Protein AF-A0AAW8TJE7-F1 (afdb_monomer_lite)

Structure (mmCIF, N/CA/C/O backbone):
data_AF-A0AAW8TJE7-F1
#
_entry.id   AF-A0AAW8TJE7-F1
#
loop_
_atom_site.group_PDB
_atom_site.id
_atom_site.type_symbol
_atom_site.label_atom_id
_atom_site.label_alt_id
_atom_site.label_comp_id
_atom_site.label_asym_id
_atom_site.label_entity_id
_atom_site.label_seq_id
_atom_site.pdbx_PDB_ins_code
_atom_site.Cartn_x
_atom_site.Cartn_y
_atom_site.Cartn_z
_atom_site.occupancy
_atom_site.B_iso_or_equiv
_atom_site.auth_seq_id
_atom_site.auth_comp_id
_atom_site.auth_asym_id
_atom_site.auth_atom_id
_atom_site.pdbx_PDB_model_num
ATOM 1 N N . MET A 1 1 ? 30.292 19.408 12.945 1.00 37.91 1 MET A N 1
ATOM 2 C CA . MET A 1 1 ? 29.444 20.074 11.935 1.00 37.91 1 MET A CA 1
ATOM 3 C C . MET A 1 1 ? 28.343 19.101 11.570 1.00 37.91 1 MET A C 1
ATOM 5 O O . MET A 1 1 ? 28.595 18.138 10.856 1.00 37.91 1 MET A O 1
ATOM 9 N N . GLU A 1 2 ? 27.172 19.280 12.169 1.00 44.97 2 GLU A N 1
ATOM 10 C CA . GLU A 1 2 ? 25.980 18.479 11.890 1.00 44.97 2 GLU A CA 1
ATOM 11 C C . GLU A 1 2 ? 25.407 18.961 10.555 1.00 44.97 2 GLU A C 1
ATOM 13 O O . GLU A 1 2 ? 24.786 20.016 10.472 1.00 44.97 2 GLU A O 1
ATOM 18 N N . ASN A 1 3 ? 25.696 18.240 9.470 1.00 52.19 3 ASN A N 1
ATOM 19 C CA . ASN A 1 3 ? 25.012 18.479 8.205 1.00 52.19 3 ASN A CA 1
ATOM 20 C C . ASN A 1 3 ? 23.610 17.880 8.322 1.00 52.19 3 ASN A C 1
ATOM 22 O O . ASN A 1 3 ? 23.381 16.731 7.936 1.00 52.19 3 ASN A O 1
ATOM 26 N N . GLU A 1 4 ? 22.672 18.661 8.856 1.00 53.56 4 GLU A N 1
ATOM 27 C CA . GLU A 1 4 ? 21.247 18.433 8.642 1.00 53.56 4 GLU A CA 1
ATOM 28 C C . GLU A 1 4 ? 20.985 18.540 7.134 1.00 53.56 4 GLU A C 1
ATOM 30 O O . GLU A 1 4 ? 20.702 19.610 6.595 1.00 53.56 4 GLU A O 1
ATOM 35 N N . ASN A 1 5 ? 21.122 17.424 6.416 1.00 59.25 5 ASN A N 1
ATOM 36 C CA . ASN A 1 5 ? 20.668 17.314 5.037 1.00 59.25 5 ASN A CA 1
ATOM 37 C C . ASN A 1 5 ? 19.139 17.399 5.051 1.00 59.25 5 ASN A C 1
ATOM 39 O O . ASN A 1 5 ? 18.444 16.378 5.049 1.00 59.25 5 ASN A O 1
ATOM 43 N N . ARG A 1 6 ? 18.611 18.628 5.100 1.00 58.94 6 ARG A N 1
ATOM 44 C CA . ARG A 1 6 ? 17.198 18.915 4.867 1.00 58.94 6 ARG A CA 1
ATOM 45 C C . ARG A 1 6 ? 16.852 18.311 3.521 1.00 58.94 6 ARG A C 1
ATOM 47 O O . ARG A 1 6 ? 17.307 18.764 2.476 1.00 58.94 6 ARG A O 1
ATOM 54 N N . THR A 1 7 ? 16.102 17.220 3.572 1.00 62.69 7 THR A N 1
ATOM 55 C CA . THR A 1 7 ? 15.597 16.590 2.367 1.0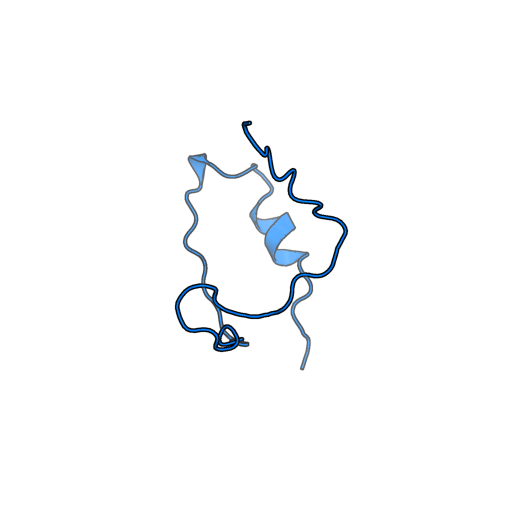0 62.69 7 THR A CA 1
ATOM 56 C C . THR A 1 7 ? 14.655 17.580 1.703 1.00 62.69 7 THR A C 1
ATOM 58 O O . THR A 1 7 ? 13.568 17.840 2.215 1.00 62.69 7 THR A O 1
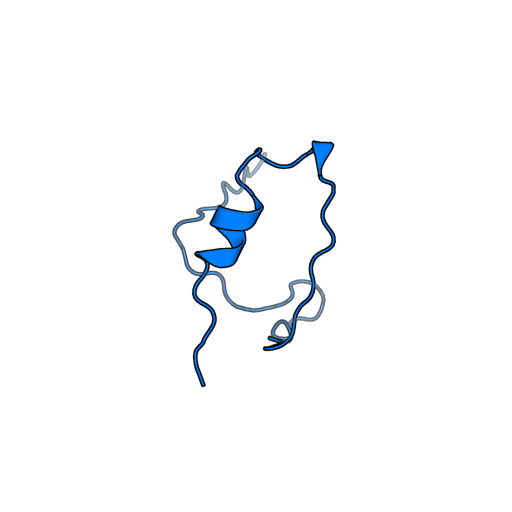ATOM 61 N N . ASP A 1 8 ? 15.075 18.117 0.565 1.00 69.25 8 ASP A N 1
ATOM 62 C CA . ASP A 1 8 ? 14.185 18.842 -0.320 1.00 69.25 8 ASP A CA 1
ATOM 63 C C . ASP A 1 8 ? 13.260 17.833 -1.014 1.00 69.25 8 ASP A C 1
ATOM 65 O 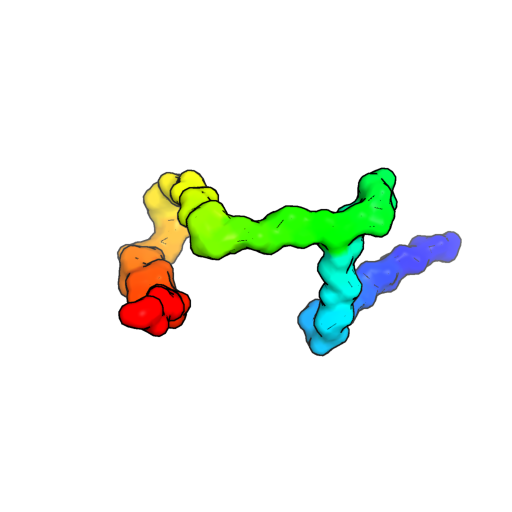O . ASP A 1 8 ? 13.686 17.028 -1.847 1.00 69.25 8 ASP A O 1
ATOM 69 N N . TRP A 1 9 ? 11.991 17.838 -0.611 1.00 65.81 9 TRP A N 1
ATOM 70 C CA . TRP A 1 9 ? 10.956 16.959 -1.154 1.00 65.81 9 TRP A CA 1
ATOM 71 C C . TRP A 1 9 ? 10.409 17.436 -2.504 1.00 65.81 9 TRP A C 1
ATOM 73 O O . TRP A 1 9 ? 9.638 16.708 -3.127 1.00 65.81 9 TRP A O 1
ATOM 83 N N . THR A 1 10 ? 10.808 18.624 -2.971 1.00 72.06 10 THR A N 1
ATOM 84 C CA . THR A 1 10 ? 10.370 19.178 -4.262 1.00 72.06 10 THR A CA 1
ATOM 85 C C . THR A 1 10 ? 11.182 18.645 -5.444 1.00 72.06 10 THR A C 1
ATOM 87 O O . THR A 1 10 ? 10.715 18.681 -6.582 1.00 72.06 10 THR A O 1
ATOM 90 N N . LEU A 1 11 ? 12.374 18.088 -5.192 1.00 73.38 11 LEU A N 1
ATOM 91 C CA . LEU A 1 11 ? 13.245 17.558 -6.237 1.00 73.38 11 LEU A CA 1
ATOM 92 C C . LEU A 1 11 ? 12.943 16.082 -6.555 1.00 73.38 11 LEU A C 1
ATOM 94 O O . LEU A 1 11 ? 12.911 15.237 -5.651 1.00 73.38 11 LEU A O 1
ATOM 98 N N . PRO A 1 12 ? 12.796 15.712 -7.844 1.00 67.31 12 PRO A N 1
ATOM 99 C CA . PRO A 1 12 ? 12.595 14.324 -8.234 1.00 67.31 12 PRO A CA 1
ATOM 100 C C . PRO A 1 12 ? 13.850 13.501 -7.929 1.00 67.31 12 PRO A C 1
ATOM 102 O O . PRO A 1 12 ? 14.929 13.702 -8.491 1.00 67.31 12 PRO A O 1
ATOM 105 N N . ARG A 1 13 ? 13.707 12.527 -7.030 1.00 70.94 13 ARG A N 1
ATOM 106 C CA . ARG A 1 13 ? 14.800 11.629 -6.655 1.00 70.94 13 ARG A CA 1
ATOM 107 C C . ARG A 1 13 ? 15.104 10.638 -7.771 1.00 70.94 13 ARG A C 1
ATOM 109 O O . ARG A 1 13 ? 14.204 10.043 -8.366 1.00 70.94 13 ARG A O 1
ATOM 116 N N . LYS A 1 14 ? 16.396 10.385 -7.995 1.00 78.38 14 LYS A N 1
ATOM 117 C CA . LYS A 1 14 ? 16.835 9.288 -8.864 1.00 78.38 14 LYS A CA 1
ATOM 118 C C . LYS A 1 14 ? 16.299 7.964 -8.312 1.00 78.38 14 LYS A C 1
ATOM 120 O O . LYS A 1 14 ? 16.462 7.667 -7.131 1.00 78.38 14 LYS A O 1
ATOM 125 N N . ASN A 1 15 ? 15.682 7.160 -9.178 1.00 78.06 15 ASN A N 1
ATOM 126 C CA . ASN A 1 15 ? 15.216 5.818 -8.836 1.00 78.06 15 ASN A CA 1
ATOM 127 C C . ASN A 1 15 ? 16.420 4.875 -8.704 1.00 78.06 15 ASN A C 1
ATOM 129 O O . ASN A 1 15 ? 16.740 4.157 -9.646 1.00 78.06 15 ASN A O 1
ATOM 133 N N . LEU A 1 16 ? 17.114 4.931 -7.570 1.00 84.25 16 LEU A N 1
ATOM 134 C CA . LEU A 1 16 ? 18.319 4.161 -7.283 1.00 84.25 16 LEU A CA 1
ATOM 135 C C . LEU A 1 16 ? 18.303 3.718 -5.822 1.00 84.25 16 LEU A C 1
ATOM 137 O O . LEU A 1 16 ? 18.174 4.533 -4.908 1.00 84.25 16 LEU A O 1
ATOM 141 N N . ASN A 1 17 ? 18.469 2.420 -5.607 1.00 78.38 17 ASN A N 1
ATOM 142 C CA . ASN A 1 17 ? 18.657 1.858 -4.28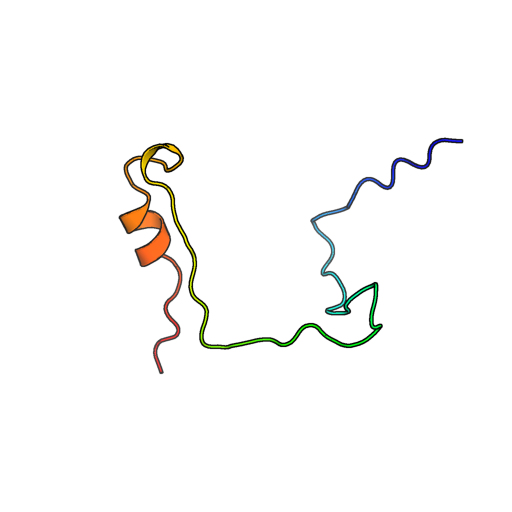5 1.00 78.38 17 ASN A CA 1
ATOM 143 C C . ASN A 1 17 ? 20.059 2.241 -3.775 1.00 78.38 17 ASN A C 1
ATOM 145 O O . ASN A 1 17 ? 21.058 1.887 -4.409 1.00 78.38 17 ASN A O 1
ATOM 149 N N . PRO A 1 18 ? 20.176 2.940 -2.632 1.00 80.31 18 PRO A N 1
ATOM 150 C CA . PRO A 1 18 ? 21.461 3.406 -2.126 1.00 80.31 18 PRO A CA 1
ATOM 151 C C . PRO A 1 18 ? 22.403 2.257 -1.746 1.00 80.31 18 PRO A C 1
ATOM 153 O O . PRO A 1 18 ? 23.619 2.443 -1.846 1.00 80.31 18 PRO A O 1
ATOM 156 N N . LYS A 1 19 ? 21.853 1.092 -1.364 1.00 81.12 19 LYS A N 1
ATOM 157 C CA . LYS A 1 19 ? 22.606 -0.109 -0.973 1.00 81.12 19 LYS A CA 1
ATOM 158 C C . LYS A 1 19 ? 23.113 -0.894 -2.179 1.00 81.12 19 LYS A C 1
ATOM 160 O O . LYS A 1 19 ? 24.265 -1.298 -2.191 1.00 81.12 19 LYS A O 1
ATOM 165 N N . THR A 1 20 ? 22.271 -1.102 -3.192 1.00 83.44 20 THR A N 1
ATOM 166 C CA . THR A 1 20 ? 22.618 -1.966 -4.338 1.00 83.44 20 THR A CA 1
ATOM 167 C C . THR A 1 20 ? 23.073 -1.199 -5.577 1.00 83.44 20 THR A C 1
ATOM 169 O O . THR A 1 20 ? 23.539 -1.819 -6.526 1.00 83.44 20 THR A O 1
ATOM 172 N N . LYS A 1 21 ? 22.918 0.133 -5.604 1.00 85.00 21 LYS A N 1
ATOM 173 C CA . LYS A 1 21 ? 23.152 1.001 -6.776 1.00 85.00 21 LYS A CA 1
ATOM 174 C C . LYS A 1 21 ? 22.355 0.596 -8.025 1.00 85.00 21 LYS A C 1
ATOM 176 O O . LYS A 1 21 ? 22.645 1.063 -9.121 1.00 85.00 21 LYS A O 1
ATOM 181 N N . GLN A 1 22 ? 21.319 -0.224 -7.861 1.00 80.31 22 GLN A N 1
ATOM 182 C CA . GLN A 1 22 ? 20.398 -0.616 -8.924 1.00 80.31 22 GLN A CA 1
ATOM 183 C C . GLN A 1 22 ? 19.078 0.153 -8.799 1.00 80.31 22 GLN A C 1
ATOM 185 O O . GLN A 1 22 ? 18.717 0.561 -7.690 1.00 80.31 22 GLN A O 1
ATOM 190 N N . PRO A 1 23 ? 18.325 0.343 -9.892 1.00 83.25 23 PRO A N 1
ATOM 191 C CA . PRO A 1 23 ? 16.992 0.922 -9.812 1.00 83.25 23 PRO A CA 1
ATOM 192 C C . PRO A 1 23 ? 16.064 0.095 -8.922 1.00 83.25 23 PRO A C 1
ATOM 194 O O . PRO A 1 23 ? 16.126 -1.137 -8.936 1.00 83.25 23 PRO A O 1
ATOM 197 N N . TYR A 1 24 ? 15.172 0.745 -8.166 1.00 78.94 24 TYR A N 1
ATOM 198 C CA . TYR A 1 24 ? 14.116 -0.005 -7.488 1.00 78.94 24 TYR A CA 1
ATOM 199 C C . TYR A 1 24 ? 13.236 -0.681 -8.539 1.00 78.94 24 TYR A C 1
ATOM 201 O O . TYR A 1 24 ? 12.850 -0.056 -9.537 1.00 78.94 24 TYR A O 1
ATOM 209 N N . LYS A 1 25 ? 12.905 -1.956 -8.302 1.00 75.25 25 LYS A N 1
ATOM 210 C CA . LYS A 1 25 ? 11.930 -2.677 -9.119 1.00 75.25 25 LYS A CA 1
ATOM 211 C C . LYS A 1 25 ? 10.593 -1.948 -9.010 1.00 75.25 25 LYS A C 1
ATOM 213 O O . LYS A 1 25 ? 10.035 -1.829 -7.924 1.00 75.25 25 LYS A O 1
ATOM 218 N N . ARG A 1 26 ? 10.093 -1.446 -10.138 1.00 72.19 26 ARG A N 1
ATOM 219 C CA . ARG A 1 26 ? 8.754 -0.862 -10.235 1.00 72.19 26 ARG A CA 1
ATOM 220 C C . ARG A 1 26 ? 7.788 -1.975 -10.619 1.00 72.19 26 ARG A C 1
ATOM 222 O O . ARG A 1 26 ? 7.894 -2.525 -11.711 1.00 72.19 26 ARG A O 1
ATOM 229 N N . GLY A 1 27 ? 6.897 -2.336 -9.704 1.00 70.00 27 GLY A N 1
ATOM 230 C CA . GLY A 1 27 ? 5.823 -3.293 -9.952 1.00 70.00 27 GLY A CA 1
ATOM 231 C C . GLY A 1 27 ? 4.525 -2.562 -10.270 1.00 70.00 27 GLY A C 1
ATOM 232 O O . GLY A 1 27 ? 4.196 -1.581 -9.610 1.00 70.00 27 GLY A O 1
ATOM 233 N N . ARG A 1 28 ? 3.786 -3.040 -11.276 1.00 67.81 28 ARG A N 1
ATOM 234 C CA . ARG A 1 28 ? 2.414 -2.576 -11.539 1.00 67.81 28 ARG A CA 1
ATOM 235 C C . ARG A 1 28 ? 1.437 -3.101 -10.481 1.00 67.81 28 ARG A C 1
ATOM 237 O O . ARG A 1 28 ? 0.523 -2.385 -10.098 1.00 67.81 28 ARG A O 1
ATOM 244 N N . ASN A 1 29 ? 1.681 -4.312 -9.982 1.00 75.50 29 ASN A N 1
ATOM 245 C CA . ASN A 1 29 ? 0.877 -4.947 -8.946 1.00 75.50 29 ASN A CA 1
ATOM 246 C C . ASN A 1 29 ? 1.557 -4.742 -7.593 1.00 75.50 29 ASN A C 1
ATOM 248 O O . ASN A 1 29 ? 2.703 -5.156 -7.404 1.00 75.50 29 ASN A O 1
ATOM 252 N N . TRP A 1 30 ? 0.854 -4.097 -6.671 1.00 75.31 30 TRP A N 1
ATOM 253 C CA . TRP A 1 30 ? 1.290 -3.885 -5.298 1.00 75.31 30 TRP A CA 1
ATOM 254 C C . TRP A 1 30 ? 0.112 -4.120 -4.352 1.00 75.31 30 TRP A C 1
ATOM 256 O O . TRP A 1 30 ? -1.046 -3.951 -4.730 1.00 75.31 30 TRP A O 1
ATOM 266 N N . TRP A 1 31 ? 0.425 -4.519 -3.122 1.00 79.88 31 TRP A N 1
ATOM 267 C CA . TRP A 1 31 ? -0.534 -4.653 -2.029 1.00 79.88 31 TRP A CA 1
ATOM 268 C C . TRP A 1 31 ? -0.041 -3.847 -0.832 1.00 79.88 31 TRP A C 1
ATOM 270 O O . TRP A 1 31 ? 1.165 -3.718 -0.619 1.00 79.88 31 TRP A O 1
ATOM 280 N N . ILE A 1 32 ? -0.978 -3.309 -0.058 1.00 79.12 32 ILE A N 1
ATOM 281 C CA . ILE A 1 32 ? -0.713 -2.609 1.200 1.00 79.12 32 ILE A CA 1
ATOM 282 C C . ILE A 1 32 ? -1.432 -3.330 2.334 1.00 79.12 32 ILE A C 1
ATOM 284 O O . ILE A 1 32 ? -2.527 -3.858 2.146 1.00 79.12 32 ILE A O 1
ATOM 288 N N . VAL A 1 33 ? -0.811 -3.342 3.509 1.00 83.38 33 VAL A N 1
ATOM 289 C CA . VAL A 1 33 ? -1.441 -3.783 4.757 1.00 83.38 33 VAL A CA 1
ATOM 290 C C . VAL A 1 33 ? -1.862 -2.539 5.516 1.00 83.38 33 VAL A C 1
ATOM 292 O O . VAL A 1 33 ? -1.096 -1.577 5.591 1.00 83.38 33 VAL A O 1
ATOM 295 N N . VAL A 1 34 ? -3.080 -2.548 6.049 1.00 81.75 34 VAL A N 1
ATOM 296 C CA . VAL A 1 34 ? -3.677 -1.360 6.648 1.00 81.75 34 VAL A CA 1
ATOM 297 C C . VAL A 1 34 ? -4.320 -1.699 7.989 1.00 81.75 34 VAL A C 1
ATOM 299 O O . VAL A 1 34 ? -5.016 -2.705 8.104 1.00 81.75 34 VAL A O 1
ATOM 302 N N . TYR A 1 35 ? -4.092 -0.843 8.987 1.00 89.06 35 TYR A N 1
ATOM 303 C CA . TYR A 1 35 ? -4.670 -0.946 10.325 1.00 89.06 35 TYR A CA 1
ATOM 304 C C . TYR A 1 35 ? -5.807 0.070 10.472 1.00 89.06 35 TYR A C 1
ATOM 306 O O . TYR A 1 35 ? -5.522 1.268 10.466 1.00 89.06 35 TYR A O 1
ATOM 314 N N . PRO A 1 36 ? -7.074 -0.367 10.606 1.00 84.94 36 PRO A N 1
ATOM 315 C CA . PRO A 1 36 ? -8.224 0.537 10.604 1.00 84.94 36 PRO A CA 1
ATOM 316 C C . PRO A 1 36 ? -8.167 1.634 11.672 1.00 84.94 36 PRO A C 1
ATOM 318 O O . PRO A 1 36 ? -8.562 2.758 11.400 1.00 84.94 36 PRO A O 1
ATOM 321 N N . GLU A 1 37 ? -7.626 1.337 12.854 1.00 90.06 37 GLU A N 1
ATOM 322 C CA . GLU A 1 37 ? -7.539 2.295 13.968 1.00 90.06 37 GLU A CA 1
ATOM 323 C C . GLU A 1 37 ? -6.574 3.459 13.707 1.00 90.06 37 GLU A C 1
ATOM 325 O O . GLU A 1 37 ? -6.660 4.502 14.345 1.00 90.06 37 GLU A O 1
ATOM 330 N N . SER A 1 38 ? -5.639 3.292 12.770 1.00 89.44 38 SER A N 1
ATOM 331 C CA . SER A 1 38 ? -4.670 4.326 12.387 1.00 89.44 38 SER A CA 1
ATOM 332 C C . SER A 1 38 ? -5.087 5.089 11.130 1.00 89.44 38 SER A C 1
ATOM 334 O O . SER A 1 38 ? -4.308 5.887 10.606 1.00 89.44 38 SER A O 1
ATOM 336 N N . LEU A 1 39 ? -6.282 4.812 10.605 1.00 87.25 39 LEU A N 1
ATOM 337 C CA . LEU A 1 39 ? -6.786 5.415 9.384 1.00 87.25 39 LEU A CA 1
ATOM 338 C C . LEU A 1 39 ? -7.813 6.507 9.671 1.00 87.25 39 LEU A C 1
ATOM 340 O O . LEU A 1 39 ? -8.591 6.395 10.616 1.00 87.25 39 LEU A O 1
ATOM 344 N N . PRO A 1 40 ? -7.882 7.532 8.808 1.00 88.12 40 PRO A N 1
ATOM 345 C CA . PRO A 1 40 ? -9.012 8.444 8.815 1.00 88.12 40 PRO A CA 1
ATOM 346 C C . PRO A 1 40 ? -10.294 7.693 8.439 1.00 88.12 40 PRO A C 1
ATOM 348 O O . PRO A 1 40 ? -10.269 6.742 7.659 1.00 88.12 40 PRO A O 1
ATOM 351 N N . GLU A 1 41 ? -11.432 8.143 8.952 1.00 88.31 41 GLU A N 1
ATOM 352 C CA . GLU A 1 41 ? -12.718 7.450 8.801 1.0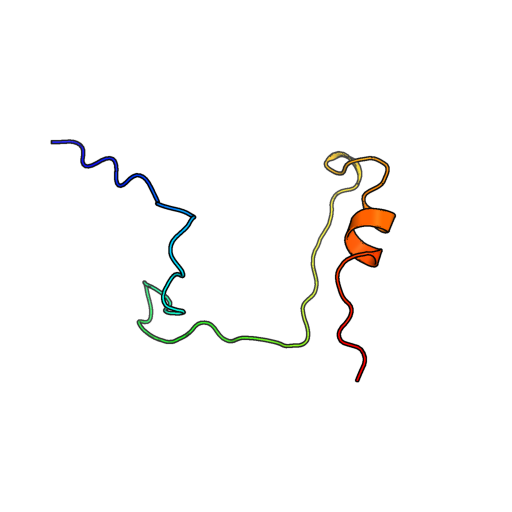0 88.31 41 GLU A CA 1
ATOM 353 C C . GLU A 1 41 ? -13.137 7.252 7.330 1.00 88.31 41 GLU A C 1
ATOM 355 O O . GLU A 1 41 ? -13.708 6.227 6.959 1.00 88.31 41 GLU A O 1
ATOM 360 N N . ASN A 1 42 ? -12.733 8.174 6.453 1.00 87.19 42 ASN A N 1
ATOM 361 C CA . ASN A 1 42 ? -12.977 8.145 5.010 1.00 87.19 42 ASN A CA 1
ATOM 362 C C . ASN A 1 42 ? -11.852 7.475 4.186 1.00 87.19 42 ASN A C 1
ATOM 364 O O . ASN A 1 42 ? -11.759 7.679 2.974 1.00 87.19 42 ASN A O 1
ATOM 368 N N . TRP A 1 43 ? -10.978 6.664 4.794 1.00 84.69 43 TRP A N 1
ATOM 369 C CA . TRP A 1 43 ? -9.819 6.067 4.108 1.00 84.69 43 TRP A CA 1
ATOM 370 C C . TRP A 1 43 ? -10.170 5.257 2.853 1.00 84.69 43 TRP A C 1
ATOM 372 O O . TRP A 1 43 ? -9.409 5.261 1.883 1.0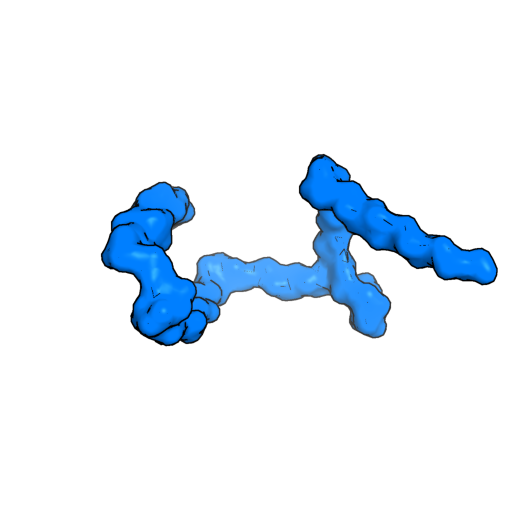0 84.69 43 TRP A O 1
ATOM 382 N N . LYS A 1 44 ? -11.320 4.570 2.844 1.00 84.06 44 LYS A N 1
ATOM 383 C CA . LYS A 1 44 ? -11.776 3.794 1.680 1.00 84.06 44 LYS A CA 1
ATOM 384 C C . LYS A 1 44 ? -12.011 4.699 0.477 1.00 84.06 44 LYS A C 1
ATOM 386 O O . LYS A 1 44 ? -11.587 4.366 -0.626 1.00 84.06 44 LYS A O 1
ATOM 391 N N . GLU A 1 45 ? -12.637 5.849 0.708 1.00 84.31 45 GLU A N 1
ATOM 392 C CA . GLU A 1 45 ? -12.894 6.848 -0.326 1.00 84.31 45 GLU A CA 1
ATOM 393 C C . GLU A 1 45 ? -11.572 7.393 -0.866 1.00 84.31 45 GLU A C 1
ATOM 395 O O . GLU A 1 45 ? -11.353 7.368 -2.076 1.00 84.31 45 GLU A O 1
ATOM 400 N N . ILE A 1 46 ? -10.638 7.759 0.019 1.00 81.56 46 ILE A N 1
ATOM 401 C CA . ILE A 1 46 ? -9.308 8.271 -0.354 1.00 81.56 46 ILE A CA 1
ATOM 402 C C . ILE A 1 46 ? -8.567 7.287 -1.270 1.00 81.56 46 ILE A C 1
ATOM 404 O O . ILE A 1 46 ? -8.056 7.681 -2.319 1.00 81.56 46 ILE A O 1
ATOM 408 N N . ILE A 1 47 ? -8.537 5.999 -0.913 1.00 78.44 47 ILE A N 1
ATOM 409 C CA . ILE A 1 47 ? -7.842 4.975 -1.708 1.00 78.44 47 ILE A CA 1
ATOM 410 C C . ILE A 1 47 ? -8.577 4.701 -3.026 1.00 78.44 47 ILE A C 1
ATOM 412 O O . ILE A 1 47 ? -7.929 4.517 -4.054 1.00 78.44 47 ILE A O 1
ATOM 416 N N . SER A 1 48 ? -9.913 4.718 -3.023 1.00 75.44 48 SER A N 1
ATOM 417 C CA . SER A 1 48 ? -10.719 4.522 -4.237 1.00 75.44 48 SER A CA 1
ATOM 418 C C . SER A 1 48 ? -10.639 5.688 -5.229 1.00 75.44 48 SER A C 1
ATOM 420 O O . SER A 1 48 ? -10.809 5.483 -6.428 1.00 75.44 48 SER A O 1
ATOM 422 N N . THR A 1 49 ? -10.352 6.899 -4.737 1.00 69.38 49 THR A N 1
ATOM 423 C CA . THR A 1 49 ? -10.190 8.109 -5.561 1.00 69.38 49 THR A CA 1
ATOM 424 C C . THR A 1 49 ? -8.788 8.191 -6.179 1.00 69.38 49 THR A C 1
ATOM 426 O O . THR A 1 49 ? -8.565 8.943 -7.128 1.00 69.38 49 THR A O 1
ATOM 429 N N . GLY A 1 50 ? -7.832 7.398 -5.677 1.00 60.31 50 GLY A N 1
ATOM 430 C CA . GLY A 1 50 ? -6.540 7.206 -6.327 1.00 60.31 50 GLY A CA 1
ATOM 431 C C . GLY A 1 50 ? -6.745 6.648 -7.733 1.00 60.31 50 GLY A C 1
ATOM 432 O O . GLY A 1 50 ? -7.490 5.690 -7.923 1.00 60.31 50 GLY A O 1
ATOM 433 N N . SER A 1 51 ? -6.111 7.259 -8.733 1.00 53.06 51 SER A N 1
ATOM 434 C CA . SER A 1 51 ? -6.270 6.885 -10.137 1.00 53.06 51 SER A CA 1
ATOM 435 C C . SER A 1 51 ? -5.918 5.411 -10.365 1.00 53.06 51 SER A C 1
ATOM 437 O O . SER A 1 51 ? -4.757 5.033 -10.521 1.00 53.06 51 SER A O 1
ATOM 439 N N . VAL A 1 52 ? -6.940 4.556 -10.427 1.00 56.69 52 VAL A N 1
ATOM 440 C CA . VAL A 1 52 ? -6.803 3.218 -10.994 1.00 56.69 52 VAL A CA 1
ATOM 441 C C . VAL A 1 52 ? -6.499 3.428 -12.472 1.00 56.69 52 VAL A C 1
ATOM 443 O O . VAL A 1 52 ? -7.320 3.985 -13.202 1.00 56.69 52 VAL A O 1
ATOM 446 N N . ALA A 1 53 ? -5.300 3.042 -12.909 1.00 49.59 53 ALA A N 1
ATOM 447 C CA . ALA A 1 53 ? -4.957 3.035 -14.323 1.00 49.59 53 ALA A CA 1
ATOM 448 C C . ALA A 1 53 ? -5.965 2.132 -15.053 1.00 49.59 53 ALA A C 1
ATOM 450 O O . ALA A 1 53 ? -5.893 0.909 -14.949 1.00 49.59 53 ALA A O 1
ATOM 451 N N . LYS A 1 54 ? -6.944 2.744 -15.732 1.00 42.06 54 LYS A N 1
ATOM 452 C CA . LYS A 1 54 ? -7.840 2.048 -16.657 1.00 42.06 54 LYS A CA 1
ATOM 453 C C . LYS A 1 54 ? -6.985 1.577 -17.835 1.00 42.06 54 LYS A C 1
ATOM 455 O O . LYS A 1 54 ? -6.335 2.403 -18.475 1.00 42.06 54 LYS A O 1
ATOM 460 N N . PHE A 1 55 ? -6.936 0.262 -18.031 1.00 38.19 55 PHE A N 1
ATOM 461 C CA . PHE A 1 55 ? -6.328 -0.390 -19.191 1.00 38.19 55 PHE A CA 1
ATOM 462 C C . PHE A 1 55 ? -7.330 -0.486 -20.330 1.00 38.19 55 PHE A C 1
ATOM 464 O O . PHE A 1 55 ? -8.530 -0.673 -20.022 1.00 38.19 55 PHE A O 1
#

Organism: NCBI:txid2559925

pLDDT: mean 72.76, std 13.75, range [37.91, 90.06]

InterPro domains:
  IPR002631 Plasmid replication protein, origin binding domain [PF01719] (22-52)

Sequence (55 aa):
MENENRTDWTLPRKNLNPKTKQPYKRGRNWWIVVYPESLPENWKEIISTGSVAKF

Radius of gyration: 16.96 Å; chains: 1; bounding box: 42×25×33 Å

Secondary structure (DSSP, 8-state):
--------TTSPPPS--TTT-SPPP--S-------GGGS-TTHHHHHHHS-----

Foldseek 3Di:
DDPPPPDDPVDDDDQADPVPRDGDDDDPDDDDDDDPVPDDPCVVVVVVPPDDPDD